Protein AF-A0A060ZAD2-F1 (afdb_monomer)

Radius of gyration: 18.77 Å; Cα contacts (8 Å, |Δi|>4): 56; chains: 1; bounding box: 44×23×62 Å

InterPro domains:
  IPR033118 EXPERA domain [PF05241] (1-82)
  IPR033118 EXPERA domain [PS51751] (1-79)

Secondary structure (DSSP, 8-state):
-GGGHHHHHHHHHHHHSTT-THHHHHHHHHHHHHHHHHHHHHHHHH-TTS-GGGSPPGGGHHHHHHHHHHHHHHHHHHHHHHHH-GGGTS--HHHHTT--

Sequence (100 aa):
MLYSGPYYIIALYGLLVPGCEWMPDLTLVHSGAIAQAQFSHIGASLHTRTPFSYRVPADSQIVFLLVNAVYAIVPQALCYRCVTSPAFFLRDQQNDKRTD

Organism: Oncorhynchus mykiss (NCBI:txid8022)

pLDDT: mean 89.1, std 12.43, range [44.81, 97.06]

Foldseek 3Di:
DVVCVVVVVVQVVLVVAFQQLCNLVSLVVVLVVLLVVLVVVLCQQCDPPNDPVSHDDPVCNVVVCVVSVVVSVVSVVSSVCCVVPVNRRNDDPVVVVVPD

Solvent-accessible surface area (backbone atoms only — not comparable to full-atom values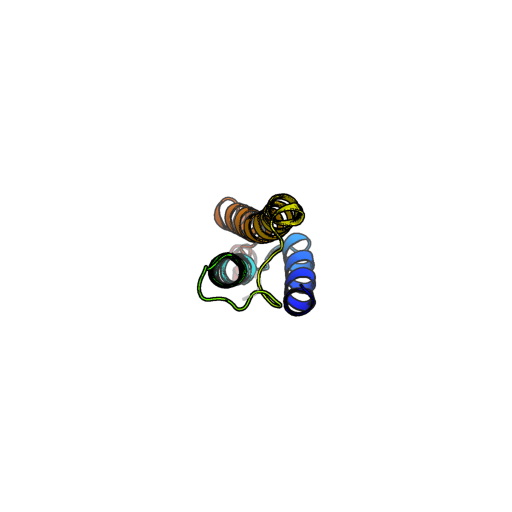): 5658 Å² total; per-residue (Å²): 114,80,86,49,48,68,56,53,53,54,50,51,48,46,74,74,42,73,45,33,62,64,44,45,60,51,32,47,55,50,25,51,53,42,46,53,52,43,51,52,47,56,50,52,33,67,35,89,85,40,56,74,95,70,30,64,54,78,94,47,41,64,61,54,50,51,55,50,48,54,64,40,46,54,42,44,55,50,24,51,50,36,65,76,52,44,74,59,24,48,64,69,72,76,62,63,71,73,77,113

Nearest PDB structures (foldseek):
  7m96-assembly2_C  TM=7.612E-01  e=2.215E-01  Bos taurus
  3ogi-assembly1_B  TM=6.274E-01  e=1.587E+00  Mycobacterium tuberculosis
  4lws-assembly3_A  TM=4.599E-01  e=8.962E+00  Thermomonospora curvata DSM 43183

Structure (mmCIF, N/CA/C/O backbone):
data_AF-A0A060ZAD2-F1
#
_entry.id   AF-A0A060ZAD2-F1
#
loop_
_atom_site.group_PDB
_atom_site.id
_atom_site.type_symbol
_atom_site.label_atom_id
_atom_site.label_alt_id
_atom_site.label_comp_id
_atom_site.label_asym_id
_atom_site.label_entity_id
_atom_site.label_seq_id
_atom_site.pdbx_PDB_ins_code
_atom_site.Cartn_x
_atom_site.Cartn_y
_atom_site.Cartn_z
_atom_site.occupancy
_atom_site.B_iso_or_equiv
_atom_site.auth_seq_id
_atom_site.auth_comp_id
_atom_site.auth_asym_id
_atom_site.auth_atom_id
_atom_site.pdbx_PDB_model_num
ATOM 1 N N . MET A 1 1 ? 3.224 -9.380 -3.564 1.00 57.72 1 MET A N 1
ATOM 2 C CA . MET A 1 1 ? 1.792 -9.662 -3.320 1.00 57.72 1 MET A CA 1
ATOM 3 C C . MET A 1 1 ? 1.570 -10.767 -2.285 1.00 57.72 1 MET A C 1
ATOM 5 O O . MET A 1 1 ? 0.836 -10.503 -1.346 1.00 57.72 1 MET A O 1
ATOM 9 N N . LEU A 1 2 ? 2.214 -11.946 -2.370 1.00 61.91 2 LEU A N 1
ATOM 10 C CA . LEU A 1 2 ? 1.994 -13.050 -1.404 1.00 61.91 2 LEU A CA 1
ATOM 11 C C . LEU A 1 2 ? 2.245 -12.667 0.071 1.00 61.91 2 LEU A C 1
ATOM 13 O O . LEU A 1 2 ? 1.493 -13.084 0.945 1.00 61.91 2 LEU A O 1
ATOM 17 N N . TYR A 1 3 ? 3.229 -11.805 0.344 1.00 74.56 3 TYR A N 1
ATOM 18 C CA . TYR A 1 3 ? 3.555 -11.366 1.709 1.00 74.56 3 TYR A CA 1
ATOM 19 C C . TYR A 1 3 ? 2.501 -10.456 2.365 1.00 74.56 3 TYR A C 1
ATOM 21 O O . TYR A 1 3 ? 2.483 -10.342 3.585 1.00 74.56 3 TYR A O 1
ATOM 29 N N . SER A 1 4 ? 1.601 -9.840 1.589 1.00 82.75 4 SER A N 1
ATOM 30 C CA . SER A 1 4 ? 0.525 -8.996 2.134 1.00 82.75 4 SER A CA 1
ATOM 31 C C . SER A 1 4 ? -0.771 -9.771 2.395 1.00 82.75 4 SER A C 1
ATOM 33 O O . SER A 1 4 ? -1.717 -9.206 2.934 1.00 82.75 4 SER A O 1
ATOM 35 N N . GLY A 1 5 ? -0.838 -11.058 2.034 1.00 88.75 5 GLY A N 1
ATOM 36 C CA . GLY A 1 5 ? -2.041 -11.885 2.189 1.00 88.75 5 GLY A CA 1
ATOM 37 C C . GLY A 1 5 ? -2.592 -11.910 3.622 1.00 88.75 5 GLY A C 1
ATOM 38 O O . GLY A 1 5 ? -3.748 -11.532 3.813 1.00 88.75 5 GLY A O 1
ATOM 39 N N . PRO A 1 6 ? -1.781 -12.270 4.639 1.00 90.94 6 PRO A N 1
ATOM 40 C CA . PRO A 1 6 ? -2.227 -12.271 6.033 1.00 90.94 6 PRO A CA 1
ATOM 41 C C . PRO A 1 6 ? -2.725 -10.899 6.496 1.00 90.94 6 PRO A C 1
ATOM 43 O O . PRO A 1 6 ? -3.750 -10.806 7.169 1.00 90.94 6 PRO A O 1
ATOM 46 N N . TYR A 1 7 ? -2.046 -9.828 6.074 1.00 92.69 7 TYR A N 1
ATOM 47 C CA . TYR A 1 7 ? -2.467 -8.463 6.372 1.00 92.69 7 TYR A CA 1
ATOM 48 C C . TYR A 1 7 ? -3.855 -8.163 5.796 1.00 92.69 7 TYR A C 1
ATOM 50 O O . TYR A 1 7 ? -4.702 -7.652 6.518 1.00 92.69 7 TYR A O 1
ATOM 58 N N . TYR A 1 8 ? -4.129 -8.512 4.534 1.00 92.06 8 TYR A N 1
ATOM 59 C CA . TYR A 1 8 ? -5.436 -8.239 3.931 1.00 92.06 8 TYR A CA 1
ATOM 60 C C . TYR A 1 8 ? -6.572 -9.045 4.570 1.00 92.06 8 TYR A C 1
ATOM 62 O O . TYR A 1 8 ? -7.690 -8.544 4.642 1.00 92.06 8 TYR A O 1
ATOM 70 N N . ILE A 1 9 ? -6.298 -10.250 5.079 1.00 93.50 9 ILE A N 1
ATOM 71 C CA . ILE A 1 9 ? -7.282 -11.045 5.831 1.00 93.50 9 ILE A CA 1
ATOM 72 C C . ILE A 1 9 ? -7.637 -10.343 7.148 1.00 93.50 9 ILE A C 1
ATOM 74 O O . ILE A 1 9 ? -8.814 -10.152 7.454 1.00 93.50 9 ILE A O 1
ATOM 78 N N . ILE A 1 10 ? -6.624 -9.910 7.902 1.00 93.81 10 ILE A N 1
ATOM 79 C CA . ILE A 1 10 ? -6.808 -9.181 9.164 1.00 93.81 10 ILE A CA 1
ATOM 80 C C . ILE A 1 10 ? -7.492 -7.830 8.908 1.00 93.81 10 ILE A C 1
ATOM 82 O O . ILE A 1 10 ? -8.414 -7.450 9.629 1.00 93.81 10 ILE A O 1
ATOM 86 N N . ALA A 1 11 ? -7.105 -7.130 7.840 1.00 93.19 11 ALA A N 1
ATOM 87 C CA . ALA A 1 11 ? -7.735 -5.883 7.434 1.00 93.19 11 ALA A CA 1
ATOM 88 C C . ALA A 1 11 ? -9.209 -6.094 7.047 1.00 93.19 11 ALA A C 1
ATOM 90 O O . ALA A 1 11 ? -10.074 -5.317 7.433 1.00 93.19 11 ALA A O 1
ATOM 91 N N . LEU A 1 12 ? -9.550 -7.168 6.336 1.00 94.44 12 LEU A N 1
ATOM 92 C CA . LEU A 1 12 ? -10.950 -7.464 6.037 1.00 94.44 12 LEU A CA 1
ATOM 93 C C . LEU A 1 12 ? -11.755 -7.692 7.323 1.00 94.44 12 LEU A C 1
ATOM 95 O O . LEU A 1 12 ? -12.839 -7.136 7.469 1.00 94.44 12 LEU A O 1
ATOM 99 N N . TYR A 1 13 ? -11.202 -8.439 8.280 1.00 94.12 13 TYR A N 1
ATOM 100 C CA . TYR A 1 13 ? -11.837 -8.645 9.580 1.00 94.12 13 TYR A CA 1
ATOM 101 C C . TYR A 1 13 ? -12.093 -7.322 10.315 1.00 94.12 13 TYR A C 1
ATOM 103 O O . TYR A 1 13 ? -13.231 -7.044 10.690 1.00 94.12 13 TYR A O 1
ATOM 111 N N . GLY A 1 14 ? -11.076 -6.467 10.464 1.00 91.88 14 GLY A N 1
ATOM 112 C CA . GLY A 1 14 ? -11.242 -5.199 11.178 1.00 91.88 14 GLY A CA 1
ATOM 113 C C . GLY A 1 14 ? -12.160 -4.203 10.459 1.00 91.88 14 GLY A C 1
ATOM 114 O O . GLY A 1 14 ? -12.710 -3.316 11.098 1.00 91.88 14 GLY A O 1
ATOM 115 N N . LEU A 1 15 ? -12.362 -4.341 9.141 1.00 92.69 15 LEU A N 1
ATOM 116 C CA . LEU A 1 15 ? -13.342 -3.555 8.381 1.00 92.69 15 LEU A CA 1
ATOM 117 C C . LEU A 1 15 ? -14.787 -4.021 8.609 1.00 92.69 15 LEU A C 1
ATOM 119 O O . LEU A 1 15 ? -15.704 -3.226 8.412 1.00 92.69 15 LEU A O 1
ATOM 123 N N . LEU A 1 16 ? -14.984 -5.289 8.979 1.00 93.25 16 LEU A N 1
ATOM 124 C CA . LEU A 1 16 ? -16.296 -5.908 9.176 1.00 93.25 16 LEU A CA 1
ATOM 125 C C . LEU A 1 16 ? -16.748 -5.878 10.641 1.00 93.25 16 LEU A C 1
ATOM 127 O O . LEU A 1 16 ? -17.947 -5.808 10.901 1.00 93.25 16 LEU A O 1
ATOM 131 N N . VAL A 1 17 ? -15.807 -5.926 11.587 1.00 91.06 17 VAL A N 1
ATOM 132 C CA . VAL A 1 17 ? -16.092 -5.982 13.027 1.00 91.06 17 VAL A CA 1
ATOM 133 C C . VAL A 1 17 ? -15.762 -4.637 13.688 1.00 91.06 17 VAL A C 1
ATOM 135 O O . VAL A 1 17 ? -14.601 -4.220 13.653 1.00 91.06 17 VAL A O 1
ATOM 138 N N . PRO A 1 18 ? -16.745 -3.949 14.302 1.00 89.69 18 PRO A N 1
ATOM 139 C CA . PRO A 1 18 ? -16.503 -2.679 14.984 1.00 89.69 18 PRO A CA 1
ATOM 140 C C . PRO A 1 18 ? -15.656 -2.865 16.252 1.00 89.69 18 PRO A C 1
ATOM 142 O O . PRO A 1 18 ? -15.594 -3.956 16.820 1.00 89.69 18 PRO A O 1
ATOM 145 N N . GLY A 1 19 ? -15.014 -1.789 16.715 1.00 88.88 19 GLY A N 1
ATOM 146 C CA . GLY A 1 19 ? -14.178 -1.809 17.927 1.00 88.88 19 GLY A CA 1
ATOM 147 C C . GLY A 1 19 ? -12.751 -2.345 17.726 1.00 88.88 19 GLY A C 1
ATOM 148 O O . GLY A 1 19 ? -12.048 -2.615 18.699 1.00 88.88 19 GLY A O 1
ATOM 149 N N . CYS A 1 20 ? -12.309 -2.520 16.476 1.00 91.69 20 CYS A N 1
ATOM 150 C CA . CYS A 1 20 ? -10.932 -2.898 16.151 1.00 91.69 20 CYS A CA 1
ATOM 151 C C . CYS A 1 20 ? -9.985 -1.685 16.208 1.00 91.69 20 CYS A C 1
ATOM 153 O O . CYS A 1 20 ? -9.549 -1.186 15.171 1.00 91.69 20 CYS A O 1
ATOM 155 N N . GLU A 1 21 ? -9.640 -1.229 17.414 1.00 92.62 21 GLU A N 1
ATOM 156 C CA . GLU A 1 21 ? -8.813 -0.026 17.638 1.00 92.62 21 GLU A CA 1
ATOM 157 C C . GLU A 1 21 ? -7.401 -0.116 17.044 1.00 92.62 21 GLU A C 1
ATOM 159 O O . GLU A 1 21 ? -6.812 0.899 16.694 1.00 92.62 21 GLU A O 1
ATOM 164 N N . TRP A 1 22 ? -6.873 -1.327 16.857 1.00 91.50 22 TRP A N 1
ATOM 165 C CA . TRP A 1 22 ? -5.576 -1.568 16.216 1.00 91.50 22 TRP A CA 1
ATOM 166 C C . TRP A 1 22 ? -5.591 -1.322 14.700 1.00 91.50 22 TRP A C 1
ATOM 168 O O . TRP A 1 22 ? -4.532 -1.264 14.073 1.00 91.50 22 TRP A O 1
ATOM 178 N N . MET A 1 23 ? -6.771 -1.219 14.080 1.00 94.06 23 MET A N 1
ATOM 179 C CA . MET A 1 23 ? -6.889 -1.140 12.627 1.00 94.06 23 MET A CA 1
ATOM 180 C C . MET A 1 23 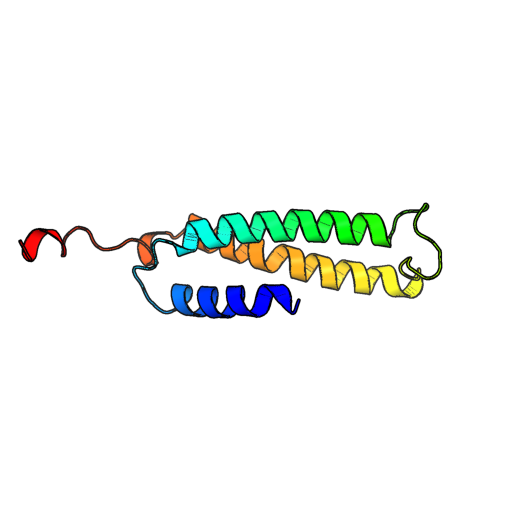? -6.255 0.129 12.036 1.00 94.06 23 MET A C 1
ATOM 182 O O . MET A 1 23 ? -5.463 -0.006 11.099 1.00 94.06 23 MET A O 1
ATOM 186 N N . PRO A 1 24 ? -6.559 1.351 12.520 1.00 93.25 24 PRO A N 1
ATOM 187 C CA . PRO A 1 24 ? -5.966 2.563 11.961 1.00 93.25 24 PRO A CA 1
ATOM 188 C C . PRO A 1 24 ? -4.434 2.530 12.013 1.00 93.25 24 PRO A C 1
ATOM 190 O O . PRO A 1 24 ? -3.794 2.752 10.986 1.00 93.25 24 PRO A O 1
ATOM 193 N N . ASP A 1 25 ? -3.855 2.126 13.145 1.00 94.81 25 ASP A N 1
ATOM 194 C CA . ASP A 1 25 ? -2.402 2.030 13.324 1.00 94.81 25 ASP A CA 1
ATOM 195 C C . ASP A 1 25 ? -1.773 0.997 12.384 1.00 94.81 25 ASP A C 1
ATOM 197 O O . ASP A 1 25 ? -0.785 1.276 11.698 1.00 94.81 25 ASP A O 1
ATOM 201 N N . LEU A 1 26 ? -2.374 -0.193 12.291 1.00 94.56 26 LEU A N 1
ATOM 202 C CA . LEU A 1 26 ? -1.875 -1.255 11.423 1.00 94.56 26 LEU A CA 1
ATOM 203 C C . LEU A 1 26 ? -1.928 -0.841 9.946 1.00 94.56 26 LEU A C 1
ATOM 205 O O . LEU A 1 26 ? -0.977 -1.090 9.199 1.00 94.56 26 LEU A O 1
ATOM 209 N N . THR A 1 27 ? -3.017 -0.192 9.519 1.00 95.19 27 THR A N 1
ATOM 210 C CA . THR A 1 27 ? -3.157 0.284 8.134 1.00 95.19 27 THR A CA 1
ATOM 211 C C . THR A 1 27 ? -2.174 1.398 7.794 1.00 95.19 27 THR A C 1
ATOM 213 O O . THR A 1 27 ? -1.661 1.415 6.675 1.00 95.19 27 THR A O 1
ATOM 216 N N . LEU A 1 28 ? -1.850 2.268 8.754 1.00 96.19 28 LEU A N 1
ATOM 217 C CA . LEU A 1 28 ? -0.856 3.329 8.601 1.00 96.19 28 LEU A CA 1
ATOM 218 C C . LEU A 1 28 ? 0.561 2.769 8.435 1.00 96.19 28 LEU A C 1
ATOM 220 O O . LEU A 1 28 ? 1.292 3.165 7.527 1.00 96.19 28 LEU A O 1
ATOM 224 N N . VAL A 1 29 ? 0.951 1.804 9.270 1.00 96.19 29 VAL A N 1
ATOM 225 C CA . VAL A 1 29 ? 2.266 1.154 9.156 1.00 96.19 29 VAL A CA 1
ATOM 226 C C . VAL A 1 29 ? 2.381 0.392 7.835 1.00 96.19 29 VAL A C 1
ATOM 228 O O . VAL A 1 2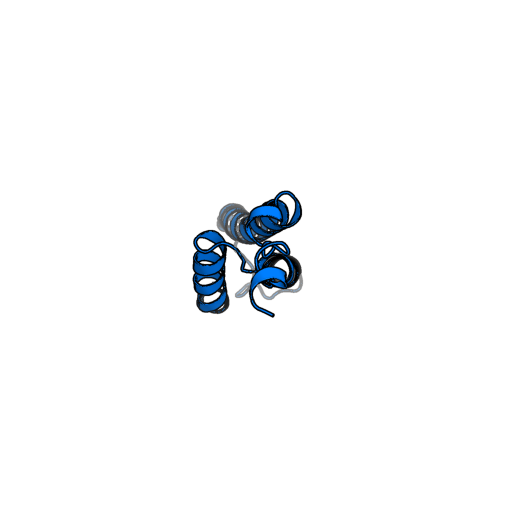9 ? 3.389 0.498 7.131 1.00 96.19 29 VAL A O 1
ATOM 231 N N . HIS A 1 30 ? 1.339 -0.353 7.459 1.00 95.31 30 HIS A N 1
ATOM 232 C CA . HIS A 1 30 ? 1.343 -1.115 6.214 1.00 95.31 30 HIS A CA 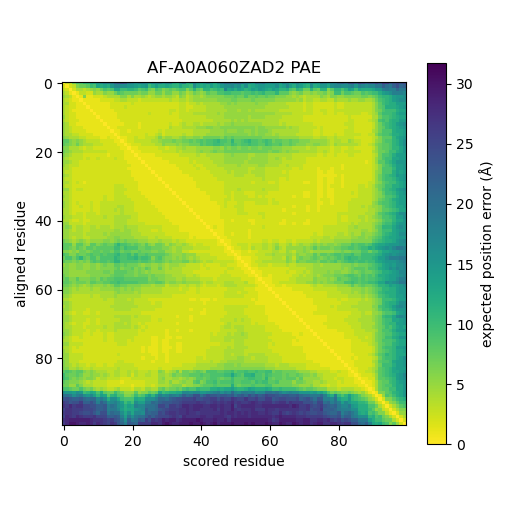1
ATOM 233 C C . HIS A 1 30 ? 1.385 -0.215 4.976 1.00 95.31 30 HIS A C 1
ATOM 235 O O . HIS A 1 30 ? 2.103 -0.518 4.022 1.00 95.31 30 HIS A O 1
ATOM 241 N N . SER A 1 31 ? 0.648 0.897 4.976 1.00 96.12 31 SER A N 1
ATOM 242 C CA . SER A 1 31 ? 0.640 1.833 3.854 1.00 96.12 31 SER A CA 1
ATOM 243 C C . SER A 1 31 ? 2.020 2.465 3.642 1.00 96.12 31 SER A C 1
ATOM 245 O O . SER A 1 31 ? 2.501 2.493 2.506 1.00 96.12 31 SER A O 1
ATOM 247 N N . GLY A 1 32 ? 2.718 2.849 4.716 1.00 96.38 32 GLY A N 1
ATOM 248 C CA . GLY A 1 32 ? 4.105 3.317 4.652 1.00 96.38 32 GLY A CA 1
ATOM 249 C C . GLY A 1 32 ? 5.066 2.254 4.110 1.00 96.38 32 GLY A C 1
ATOM 250 O O . GLY A 1 32 ? 5.844 2.525 3.191 1.00 96.38 32 GLY A O 1
ATOM 251 N N . ALA A 1 33 ? 4.961 1.017 4.606 1.00 95.38 33 ALA A N 1
ATOM 252 C CA . ALA A 1 33 ? 5.794 -0.094 4.146 1.00 95.38 33 ALA A CA 1
ATOM 253 C C . ALA A 1 33 ? 5.604 -0.382 2.645 1.00 95.38 33 ALA A C 1
ATOM 255 O O . ALA A 1 33 ? 6.584 -0.558 1.917 1.00 95.38 33 ALA A O 1
ATOM 256 N N . ILE A 1 34 ? 4.357 -0.387 2.156 1.00 95.69 34 ILE A N 1
ATOM 257 C CA . ILE A 1 34 ? 4.072 -0.585 0.730 1.00 95.69 34 ILE A CA 1
ATOM 258 C C . ILE A 1 34 ? 4.572 0.595 -0.104 1.00 95.69 34 ILE A C 1
ATOM 260 O O . ILE A 1 34 ? 5.157 0.358 -1.160 1.00 95.69 34 ILE A O 1
ATOM 264 N N . ALA A 1 35 ? 4.397 1.839 0.352 1.00 95.50 35 ALA A N 1
ATOM 265 C CA . ALA A 1 35 ? 4.889 3.012 -0.368 1.00 95.50 35 ALA A CA 1
ATOM 266 C C . ALA A 1 35 ? 6.407 2.930 -0.592 1.00 95.50 35 ALA A C 1
ATOM 268 O O . ALA A 1 35 ? 6.873 3.055 -1.726 1.00 95.50 35 ALA A O 1
ATOM 269 N N . GLN A 1 36 ? 7.169 2.627 0.464 1.00 96.69 36 GLN A N 1
ATOM 270 C CA . GLN A 1 36 ? 8.618 2.458 0.376 1.00 96.69 36 GLN A CA 1
ATOM 271 C C . GLN A 1 36 ? 8.998 1.284 -0.537 1.00 96.69 36 GLN A C 1
ATOM 273 O O . GLN A 1 36 ? 9.828 1.442 -1.433 1.00 96.69 36 GLN A O 1
ATOM 278 N N . ALA A 1 37 ? 8.369 0.118 -0.355 1.00 94.75 37 ALA A N 1
ATOM 279 C CA . ALA A 1 37 ? 8.665 -1.069 -1.152 1.00 94.75 37 ALA A CA 1
ATOM 280 C C . ALA A 1 37 ? 8.392 -0.846 -2.647 1.00 94.75 37 ALA A C 1
ATOM 282 O O . ALA A 1 37 ? 9.216 -1.217 -3.482 1.00 94.75 37 ALA A O 1
ATOM 283 N N . GLN A 1 38 ? 7.263 -0.222 -2.996 1.00 95.38 38 GLN A N 1
ATOM 284 C CA . GLN A 1 38 ? 6.900 0.050 -4.387 1.00 95.38 38 GLN A CA 1
ATOM 285 C C . GLN A 1 38 ? 7.784 1.119 -5.015 1.00 95.38 38 GLN A C 1
ATOM 287 O O . GLN A 1 38 ? 8.214 0.946 -6.153 1.00 95.38 38 GLN A O 1
ATOM 292 N N . PHE A 1 39 ? 8.122 2.174 -4.273 1.00 95.62 39 PHE A N 1
ATOM 293 C CA . PHE A 1 39 ? 9.047 3.195 -4.753 1.00 95.62 39 PHE A CA 1
ATOM 294 C C . PHE A 1 39 ? 10.417 2.593 -5.090 1.00 95.62 39 PHE A C 1
ATOM 296 O O . PHE A 1 39 ? 10.919 2.772 -6.202 1.00 95.62 39 PHE A O 1
ATOM 303 N N . SER A 1 40 ? 10.998 1.816 -4.168 1.00 96.12 40 SER A N 1
ATOM 304 C CA . SER A 1 40 ? 12.280 1.145 -4.397 1.00 96.12 40 SER A CA 1
ATOM 305 C C . SER A 1 40 ? 12.206 0.116 -5.526 1.00 96.12 40 SER A C 1
ATOM 307 O O . SER A 1 40 ? 13.119 0.063 -6.346 1.00 96.12 40 SER A O 1
ATOM 309 N N . HIS A 1 41 ? 11.126 -0.670 -5.601 1.00 95.00 41 HIS A N 1
ATOM 310 C CA . HIS A 1 41 ? 10.928 -1.671 -6.649 1.00 95.00 41 HIS A CA 1
ATOM 311 C C . HIS A 1 41 ? 10.851 -1.023 -8.033 1.00 95.00 41 HIS A C 1
ATOM 313 O O . HIS A 1 41 ? 11.666 -1.335 -8.894 1.00 95.00 41 HIS A O 1
ATOM 319 N N . ILE A 1 42 ? 9.945 -0.061 -8.232 1.00 95.81 42 ILE A N 1
ATOM 320 C CA . ILE A 1 42 ? 9.796 0.652 -9.508 1.00 95.81 42 ILE A CA 1
ATOM 321 C C . ILE A 1 42 ? 11.107 1.343 -9.894 1.00 95.81 42 ILE A C 1
ATOM 323 O O . ILE A 1 42 ? 11.568 1.205 -11.029 1.00 95.81 42 ILE A O 1
ATOM 327 N N . GLY A 1 43 ? 11.724 2.054 -8.944 1.00 94.94 43 GLY A N 1
ATOM 328 C CA . GLY A 1 43 ? 12.981 2.759 -9.162 1.00 94.94 43 GLY A CA 1
ATOM 329 C C . GLY A 1 43 ? 14.085 1.819 -9.634 1.00 94.94 43 GLY A C 1
ATOM 330 O O . GLY A 1 43 ? 14.680 2.060 -10.681 1.00 94.94 43 GLY A O 1
ATOM 331 N N . ALA A 1 44 ? 14.319 0.718 -8.915 1.00 95.19 44 ALA A N 1
ATOM 332 C CA . ALA A 1 44 ? 15.326 -0.273 -9.281 1.00 95.19 44 ALA A CA 1
ATOM 333 C C . ALA A 1 44 ? 15.014 -0.942 -10.628 1.00 95.19 44 ALA A C 1
ATOM 335 O O . ALA A 1 44 ? 15.901 -1.071 -11.468 1.00 95.19 44 ALA A O 1
ATOM 336 N N . SER A 1 45 ? 13.763 -1.315 -10.887 1.00 95.31 45 SER A N 1
ATOM 337 C CA . SER A 1 45 ? 13.369 -2.015 -12.114 1.00 95.31 45 SER A CA 1
ATOM 338 C C . SER A 1 45 ? 13.509 -1.168 -13.388 1.00 95.31 45 SER A C 1
ATOM 340 O O . SER A 1 45 ? 13.662 -1.728 -14.475 1.00 95.31 45 SER A O 1
ATOM 342 N N . LEU A 1 46 ? 13.494 0.164 -13.272 1.00 94.44 46 LEU A N 1
ATOM 343 C CA . LEU A 1 46 ? 13.666 1.098 -14.394 1.00 94.44 46 LEU A CA 1
ATOM 344 C C . LEU A 1 46 ? 15.065 1.727 -14.462 1.00 94.44 46 LEU A C 1
ATOM 346 O O . LEU A 1 46 ? 15.405 2.378 -15.451 1.00 94.44 46 LEU A O 1
ATOM 350 N N . HIS A 1 47 ? 15.892 1.544 -13.432 1.00 95.06 47 HIS A N 1
ATOM 351 C CA . HIS A 1 47 ? 17.172 2.229 -13.335 1.00 95.06 47 HIS A CA 1
ATOM 352 C C . HIS A 1 47 ? 18.174 1.775 -14.409 1.00 95.06 47 HIS A C 1
ATOM 354 O O . HIS A 1 47 ? 18.327 0.589 -14.710 1.00 95.06 47 HIS A O 1
ATOM 360 N N . THR A 1 48 ? 18.947 2.721 -14.947 1.00 91.94 48 THR A N 1
ATOM 361 C CA . THR A 1 48 ? 19.921 2.463 -16.023 1.00 91.94 48 THR A CA 1
ATOM 362 C C . THR A 1 48 ? 21.126 1.630 -15.585 1.00 91.94 48 THR A C 1
ATOM 364 O O . THR A 1 48 ? 21.803 1.062 -16.442 1.00 91.94 48 THR A O 1
ATOM 367 N N . ARG A 1 49 ? 21.385 1.510 -14.276 1.00 93.94 49 ARG A N 1
ATOM 368 C CA . ARG A 1 49 ? 22.410 0.600 -13.729 1.00 93.94 49 ARG A CA 1
ATOM 369 C C . ARG A 1 49 ? 21.890 -0.817 -13.456 1.00 93.94 49 ARG A C 1
ATOM 371 O O . ARG A 1 49 ? 22.691 -1.696 -13.161 1.00 93.94 49 ARG A O 1
ATOM 378 N N . THR A 1 50 ? 20.586 -1.064 -13.580 1.00 93.25 50 THR A N 1
ATOM 379 C CA . THR A 1 50 ? 20.011 -2.410 -13.434 1.00 93.25 50 THR A CA 1
ATOM 380 C C . THR A 1 50 ? 20.321 -3.232 -14.685 1.00 93.25 50 THR A C 1
ATOM 382 O O . THR A 1 50 ? 20.050 -2.737 -15.787 1.00 93.25 50 THR A O 1
ATOM 385 N N . PRO A 1 51 ? 20.892 -4.449 -14.569 1.00 91.44 51 PRO A N 1
ATOM 386 C CA . P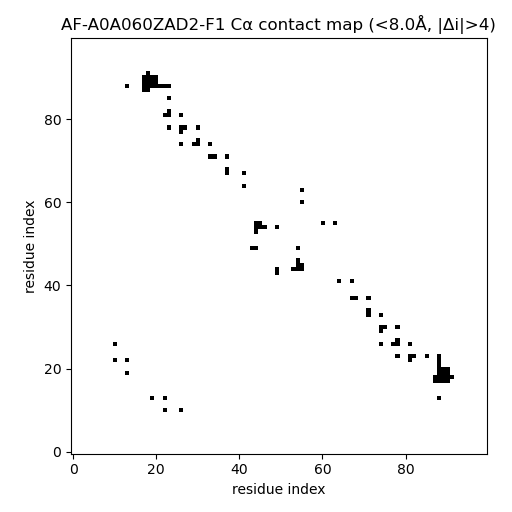RO A 1 51 ? 21.251 -5.266 -15.727 1.00 91.44 51 PRO A CA 1
ATOM 387 C C . PRO A 1 51 ? 20.056 -5.514 -16.647 1.00 91.44 51 PRO A C 1
ATOM 389 O O . PRO A 1 51 ? 18.933 -5.672 -16.173 1.00 91.44 51 PRO A O 1
ATOM 392 N N . PHE A 1 52 ? 20.298 -5.587 -17.959 1.00 88.44 52 PHE A N 1
ATOM 393 C CA . PHE A 1 52 ? 19.233 -5.668 -18.966 1.00 88.44 52 PHE A CA 1
ATOM 394 C C . PHE A 1 52 ? 18.261 -6.832 -18.725 1.00 88.44 52 PHE A C 1
ATOM 396 O O . PHE A 1 52 ? 17.056 -6.643 -18.824 1.00 88.44 52 PHE A O 1
ATOM 403 N N . SER A 1 53 ? 18.767 -7.997 -18.305 1.00 91.62 53 SER A N 1
ATOM 404 C CA . SER A 1 53 ? 17.936 -9.173 -18.007 1.00 91.62 53 SER A CA 1
ATOM 405 C C . SER A 1 53 ? 16.985 -8.999 -16.811 1.00 91.62 53 SER A C 1
ATOM 407 O O . SER A 1 53 ? 16.064 -9.797 -16.667 1.00 91.62 53 SER A O 1
ATOM 409 N N . TYR A 1 54 ? 17.210 -8.000 -15.950 1.00 90.69 54 TYR A N 1
ATOM 410 C CA . TYR A 1 54 ? 16.380 -7.698 -14.773 1.00 90.69 54 TYR A CA 1
ATOM 411 C C . TYR A 1 54 ? 15.643 -6.357 -14.886 1.00 90.69 54 TYR A C 1
ATOM 413 O O . TYR A 1 54 ? 14.866 -5.998 -14.001 1.00 90.69 54 TYR A O 1
ATOM 421 N N . ARG A 1 55 ? 15.901 -5.591 -15.950 1.00 94.25 55 ARG A N 1
ATOM 422 C CA . ARG A 1 55 ? 15.223 -4.325 -16.221 1.00 94.25 55 ARG A CA 1
ATOM 423 C C . ARG A 1 55 ? 13.911 -4.601 -16.939 1.00 94.25 55 ARG A C 1
ATOM 425 O O . ARG A 1 55 ? 13.827 -5.509 -17.760 1.00 94.25 55 ARG A O 1
ATOM 432 N N . VAL A 1 56 ? 12.900 -3.780 -16.679 1.00 94.19 56 VAL A N 1
ATOM 433 C CA . VAL A 1 56 ? 11.621 -3.875 -17.393 1.00 94.19 56 VAL A CA 1
ATOM 434 C C . VAL A 1 56 ? 11.823 -3.527 -18.876 1.00 94.19 56 VAL A C 1
ATOM 436 O O . VAL A 1 56 ? 12.293 -2.419 -19.169 1.00 94.19 56 VAL A O 1
ATOM 439 N N . PRO A 1 57 ? 11.456 -4.425 -19.813 1.00 94.25 57 PRO A N 1
ATOM 440 C CA . PRO A 1 57 ? 11.489 -4.144 -21.248 1.00 94.25 57 PRO A CA 1
ATOM 441 C C . PRO A 1 57 ? 10.615 -2.942 -21.606 1.00 94.25 57 PRO A C 1
ATOM 443 O O . PRO A 1 57 ? 9.507 -2.823 -21.078 1.00 94.25 57 PRO A O 1
ATOM 446 N N . ALA A 1 58 ? 11.082 -2.092 -22.527 1.00 92.81 58 ALA A N 1
ATOM 447 C CA . ALA A 1 58 ? 10.423 -0.835 -22.906 1.00 92.81 58 ALA A CA 1
ATOM 448 C C . ALA A 1 58 ? 8.935 -1.018 -23.254 1.00 92.81 58 ALA A C 1
ATOM 450 O O . ALA A 1 58 ? 8.088 -0.315 -22.706 1.00 92.81 58 ALA A O 1
ATOM 451 N N . ASP A 1 59 ? 8.613 -2.040 -24.050 1.00 94.94 59 ASP A N 1
ATOM 452 C CA . ASP A 1 59 ? 7.247 -2.333 -24.50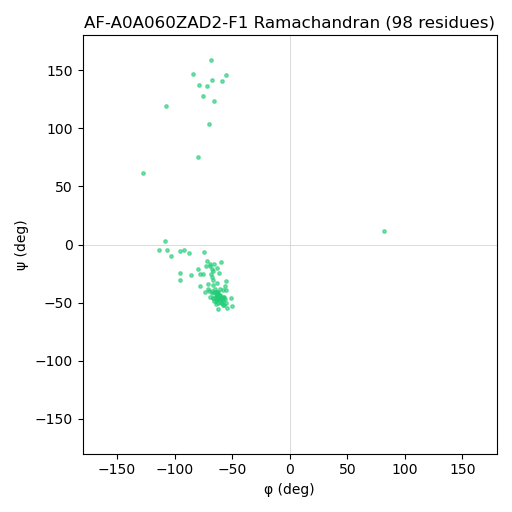9 1.00 94.94 59 ASP A CA 1
ATOM 453 C C . ASP A 1 59 ? 6.277 -2.682 -23.364 1.00 94.94 59 ASP A C 1
ATOM 455 O O . ASP A 1 59 ? 5.063 -2.562 -23.500 1.00 94.94 59 ASP A O 1
ATOM 459 N N . SER A 1 60 ? 6.807 -3.089 -22.205 1.00 95.00 60 SER A N 1
ATOM 460 C CA . SER A 1 60 ? 6.029 -3.508 -21.032 1.00 95.00 60 SER A CA 1
ATOM 461 C C . SER A 1 60 ? 6.020 -2.489 -19.886 1.00 95.00 60 SER A C 1
ATOM 463 O O . SER A 1 60 ? 5.308 -2.684 -18.898 1.00 95.00 60 SER A O 1
ATOM 465 N N . GLN A 1 61 ? 6.773 -1.386 -19.998 1.00 95.25 61 GLN A N 1
ATOM 466 C CA . GLN A 1 61 ? 6.958 -0.425 -18.902 1.00 95.25 61 GLN A CA 1
ATOM 467 C C . GLN A 1 61 ? 5.653 0.213 -18.436 1.00 95.25 61 GLN A C 1
ATOM 469 O O . GLN A 1 61 ? 5.458 0.382 -17.235 1.00 95.25 61 GLN A O 1
ATOM 474 N N . ILE A 1 62 ? 4.741 0.525 -19.359 1.00 96.00 62 ILE A N 1
ATOM 475 C CA . ILE A 1 62 ? 3.445 1.124 -19.017 1.00 96.00 62 ILE A CA 1
ATOM 476 C C . ILE A 1 62 ? 2.620 0.155 -18.166 1.00 96.00 62 ILE A C 1
ATOM 478 O O . ILE A 1 62 ? 2.123 0.537 -17.110 1.00 96.00 62 ILE A O 1
ATOM 482 N N . VAL A 1 63 ? 2.513 -1.109 -18.586 1.00 97.06 63 VAL A N 1
ATOM 483 C CA . VAL A 1 63 ? 1.763 -2.135 -17.842 1.00 97.06 63 VAL A CA 1
ATOM 484 C C . VAL A 1 63 ? 2.396 -2.368 -16.471 1.00 97.06 63 VAL A C 1
ATOM 486 O O . VAL A 1 63 ? 1.690 -2.385 -15.464 1.00 97.06 63 VAL A O 1
ATOM 489 N N . PHE A 1 64 ? 3.726 -2.475 -16.414 1.00 96.25 64 PHE A N 1
ATOM 490 C CA . PHE A 1 64 ? 4.469 -2.583 -15.160 1.00 96.25 64 PHE A CA 1
ATOM 491 C C . PHE A 1 64 ? 4.159 -1.414 -14.216 1.00 96.25 64 PHE A C 1
ATOM 493 O O . PHE A 1 64 ? 3.806 -1.636 -13.057 1.00 96.25 64 PHE A O 1
ATOM 500 N N . LEU A 1 65 ? 4.251 -0.176 -14.703 1.00 96.56 65 LEU A N 1
ATOM 501 C CA . LEU A 1 65 ? 3.990 1.018 -13.905 1.00 96.56 65 LEU A CA 1
ATOM 502 C C . LEU A 1 65 ? 2.547 1.061 -13.409 1.00 96.56 65 LEU A C 1
ATOM 504 O O . LEU A 1 65 ? 2.333 1.298 -12.225 1.00 96.56 65 LEU A O 1
ATOM 508 N N . LEU A 1 66 ? 1.570 0.782 -14.275 1.00 96.50 66 LEU A N 1
ATOM 509 C CA . LEU A 1 66 ? 0.155 0.780 -13.902 1.00 96.50 66 LEU A CA 1
ATOM 510 C C . LEU A 1 66 ? -0.138 -0.235 -12.796 1.00 96.50 66 LEU A C 1
ATOM 512 O O . LEU A 1 66 ? -0.743 0.122 -11.788 1.00 96.50 66 LEU A O 1
ATOM 516 N N . VAL A 1 67 ? 0.323 -1.480 -12.940 1.00 95.69 67 VAL A N 1
ATOM 517 C CA . VAL A 1 67 ? 0.068 -2.532 -11.944 1.00 95.69 67 VAL A CA 1
ATOM 518 C C . VAL A 1 67 ? 0.702 -2.183 -10.595 1.00 95.69 67 VAL A C 1
ATOM 520 O O . VAL A 1 67 ? 0.040 -2.289 -9.561 1.00 95.69 67 VAL A O 1
ATOM 523 N N . ASN A 1 68 ? 1.959 -1.728 -10.584 1.00 94.88 68 ASN A N 1
ATOM 524 C CA . ASN A 1 68 ? 2.644 -1.371 -9.338 1.00 94.88 68 ASN A CA 1
ATOM 525 C C . ASN A 1 68 ? 2.072 -0.084 -8.713 1.00 94.88 68 ASN A C 1
ATOM 527 O O . ASN A 1 68 ? 1.970 0.002 -7.491 1.00 94.88 68 ASN A O 1
ATOM 531 N N . ALA A 1 69 ? 1.626 0.885 -9.520 1.00 95.12 69 ALA A N 1
ATOM 532 C CA . ALA A 1 69 ? 0.963 2.093 -9.032 1.00 95.12 69 ALA A CA 1
ATOM 533 C C . ALA A 1 69 ? -0.393 1.776 -8.391 1.00 95.12 69 ALA A C 1
ATOM 535 O O . ALA A 1 69 ? -0.660 2.221 -7.277 1.00 95.12 69 ALA A O 1
ATOM 536 N N . VAL A 1 70 ? -1.227 0.953 -9.038 1.00 94.56 70 VAL A N 1
ATOM 537 C CA . VAL A 1 70 ? -2.495 0.487 -8.453 1.00 94.56 70 VAL A CA 1
ATOM 538 C C . VAL A 1 70 ? -2.234 -0.237 -7.133 1.00 94.56 70 VAL A C 1
ATOM 540 O O . VAL A 1 70 ? -2.882 0.057 -6.128 1.00 94.56 70 VAL A O 1
ATOM 543 N N . TYR A 1 71 ? -1.238 -1.125 -7.101 1.00 92.50 71 TYR A N 1
ATOM 544 C CA . TYR A 1 71 ? -0.862 -1.838 -5.882 1.00 92.50 71 TYR A CA 1
ATOM 545 C C . TYR A 1 71 ? -0.352 -0.904 -4.771 1.00 92.50 71 TYR A C 1
ATOM 547 O O . TYR A 1 71 ? -0.625 -1.151 -3.597 1.00 92.50 71 TYR A O 1
ATOM 555 N N . ALA A 1 72 ? 0.329 0.192 -5.119 1.00 93.94 72 ALA A N 1
ATOM 556 C CA . ALA A 1 72 ? 0.757 1.207 -4.163 1.00 93.94 72 ALA A CA 1
ATOM 557 C C . ALA A 1 72 ? -0.413 2.036 -3.609 1.00 93.94 72 ALA A C 1
ATOM 559 O O . ALA A 1 72 ? -0.408 2.351 -2.422 1.00 93.94 72 ALA A O 1
ATOM 560 N N . ILE A 1 73 ? -1.409 2.372 -4.439 1.00 96.12 73 ILE A N 1
ATOM 561 C CA . ILE A 1 73 ? -2.524 3.274 -4.094 1.00 96.12 73 ILE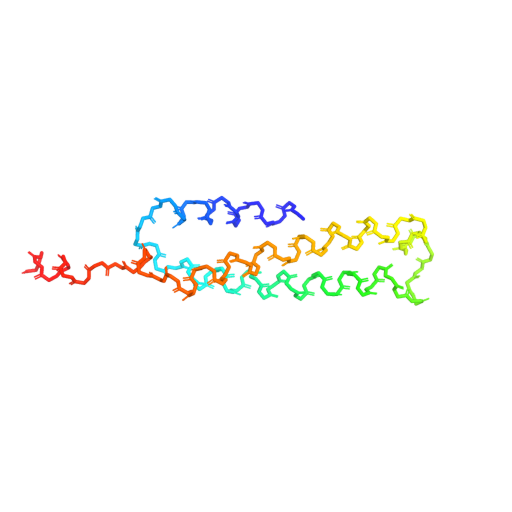 A CA 1
ATOM 562 C C . ILE A 1 73 ? -3.537 2.618 -3.151 1.00 96.12 73 ILE A C 1
ATOM 564 O O . ILE A 1 73 ? -4.000 3.264 -2.211 1.00 96.12 73 ILE A O 1
ATOM 568 N N . VAL A 1 74 ? -3.877 1.343 -3.365 1.00 93.94 74 VAL A N 1
ATOM 569 C CA . VAL A 1 74 ? -4.889 0.622 -2.566 1.00 93.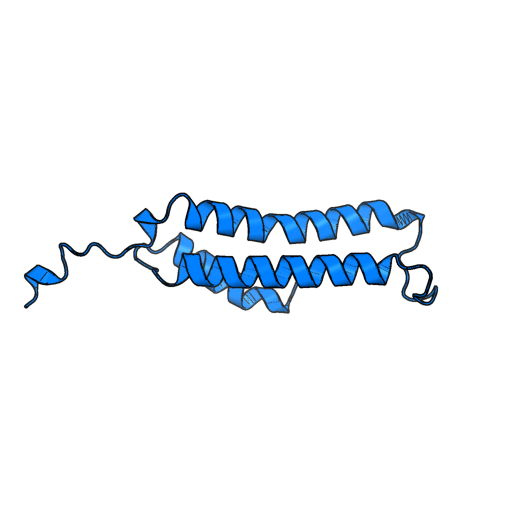94 74 VAL A CA 1
ATOM 570 C C . VAL A 1 74 ? -4.668 0.737 -1.045 1.00 93.94 74 VAL A C 1
ATOM 572 O O . VAL A 1 74 ? -5.597 1.151 -0.347 1.00 93.94 74 VAL A O 1
ATOM 575 N N . PRO A 1 75 ? -3.479 0.427 -0.488 1.00 94.38 75 PRO A N 1
ATOM 576 C CA . PRO A 1 75 ? -3.254 0.556 0.950 1.00 94.38 75 PRO A CA 1
ATOM 577 C C . PRO A 1 75 ? -3.245 2.012 1.438 1.00 94.38 75 PRO A C 1
ATOM 579 O O . PRO A 1 75 ? -3.598 2.243 2.593 1.00 94.38 75 PRO A O 1
ATOM 582 N N . GLN A 1 76 ? -2.925 2.996 0.585 1.00 97.00 76 GLN A N 1
ATOM 583 C CA . GLN A 1 76 ? -3.051 4.415 0.956 1.00 97.00 76 GLN A CA 1
ATOM 584 C C . GLN A 1 76 ? -4.514 4.823 1.097 1.00 97.00 76 GLN A C 1
ATOM 586 O O . GLN A 1 76 ? -4.881 5.468 2.074 1.00 97.00 76 GLN A O 1
ATOM 591 N N . ALA A 1 77 ? -5.362 4.414 0.150 1.00 96.50 77 ALA A N 1
ATOM 592 C CA . ALA A 1 77 ? -6.793 4.696 0.201 1.00 96.50 77 ALA A CA 1
ATOM 593 C C . ALA A 1 77 ? -7.452 4.057 1.435 1.00 96.50 77 ALA A C 1
ATOM 595 O O . ALA A 1 77 ? -8.267 4.692 2.105 1.00 96.50 77 ALA A O 1
ATOM 596 N N . LEU A 1 78 ? -7.056 2.825 1.774 1.00 94.88 78 LEU A N 1
ATOM 597 C CA . LEU A 1 78 ? -7.518 2.142 2.982 1.00 94.88 78 LEU A CA 1
ATOM 598 C C . LEU A 1 78 ? -7.094 2.887 4.257 1.00 94.88 78 LEU A C 1
ATOM 600 O O . LEU A 1 78 ? -7.943 3.178 5.098 1.00 94.88 78 LEU A O 1
ATOM 604 N N . CYS A 1 79 ? -5.811 3.239 4.373 1.00 96.38 79 CYS A N 1
ATOM 605 C CA . CYS A 1 79 ? -5.293 4.028 5.491 1.00 96.38 79 CYS A CA 1
ATOM 606 C C . CYS A 1 79 ? -6.044 5.361 5.625 1.00 96.38 79 CYS A C 1
ATOM 608 O O . CYS A 1 79 ? -6.492 5.718 6.713 1.00 96.38 79 CYS A O 1
ATOM 610 N N . TYR A 1 80 ? -6.241 6.076 4.514 1.00 96.62 80 TYR A N 1
ATOM 611 C CA . TYR A 1 80 ? -6.984 7.333 4.495 1.00 96.62 80 TYR A CA 1
ATOM 612 C C . TYR A 1 80 ? -8.409 7.156 5.031 1.00 96.62 80 TYR A C 1
ATOM 614 O O . TYR A 1 80 ? -8.840 7.926 5.889 1.00 96.62 80 TYR A O 1
ATOM 622 N N . ARG A 1 81 ? -9.128 6.109 4.602 1.00 94.56 81 ARG A N 1
ATOM 623 C CA . ARG A 1 81 ? -10.467 5.788 5.119 1.00 94.56 81 ARG A CA 1
ATOM 624 C C . ARG A 1 81 ? -10.450 5.513 6.623 1.00 94.56 81 ARG A C 1
ATOM 626 O O . ARG A 1 81 ? -11.309 6.024 7.339 1.00 94.56 81 ARG A O 1
ATOM 633 N N . CYS A 1 82 ? -9.497 4.714 7.103 1.00 93.44 82 CYS A N 1
ATOM 634 C CA . CYS A 1 82 ? -9.400 4.350 8.518 1.00 93.44 82 CYS A CA 1
ATOM 635 C C . CYS A 1 82 ? -9.105 5.559 9.418 1.00 93.44 82 CYS A C 1
ATOM 637 O O . CYS A 1 82 ? -9.700 5.674 10.485 1.00 93.44 82 CYS A O 1
ATOM 639 N N . VAL A 1 83 ? -8.258 6.488 8.965 1.00 92.06 83 VAL A N 1
ATOM 640 C CA . VAL A 1 83 ? -7.893 7.697 9.726 1.00 92.06 83 VAL A CA 1
ATOM 641 C C . VAL A 1 83 ? -8.978 8.776 9.668 1.00 92.06 83 VAL A C 1
ATOM 643 O O . VAL A 1 83 ? -9.201 9.475 10.651 1.00 92.06 83 VAL A O 1
ATOM 646 N N . THR A 1 84 ? -9.681 8.921 8.541 1.00 93.38 84 THR A N 1
ATOM 647 C CA . THR A 1 84 ? -10.750 9.931 8.393 1.00 93.38 84 THR A CA 1
ATOM 648 C C . THR A 1 84 ? -12.059 9.537 9.070 1.00 93.38 84 THR A C 1
ATOM 650 O O . THR A 1 84 ? -12.835 10.409 9.452 1.00 93.38 84 THR A O 1
ATOM 653 N N . SER A 1 85 ? -12.313 8.236 9.241 1.00 89.31 85 SER A N 1
ATOM 654 C CA . SER A 1 85 ? -13.540 7.714 9.855 1.00 89.31 85 SER A CA 1
ATOM 655 C C . SER A 1 85 ? -13.249 6.731 11.001 1.00 89.31 85 SER A C 1
ATOM 657 O O . SER A 1 85 ? -13.658 5.568 10.941 1.00 89.31 85 SER A O 1
ATOM 659 N N . PRO A 1 86 ? -12.567 7.174 12.079 1.00 89.56 86 PRO A N 1
ATOM 660 C CA . PRO A 1 86 ? -12.109 6.279 13.141 1.00 89.56 86 PRO A CA 1
ATOM 661 C C . PRO A 1 86 ? -13.246 5.763 14.034 1.00 89.56 86 PRO A C 1
ATOM 663 O O . PRO A 1 86 ? -13.079 4.748 14.700 1.00 89.56 86 PRO A O 1
ATOM 666 N N . ALA A 1 87 ? -14.416 6.415 14.033 1.00 89.94 87 ALA A N 1
ATOM 667 C CA . ALA A 1 87 ? -15.532 6.113 14.936 1.00 89.94 87 ALA A CA 1
ATOM 668 C C . ALA A 1 87 ? -16.007 4.649 14.889 1.00 89.94 87 ALA A C 1
ATOM 670 O O . ALA A 1 87 ? -16.431 4.115 15.903 1.00 89.94 87 ALA A O 1
ATOM 671 N N . PHE A 1 88 ? -15.902 3.984 13.735 1.00 88.50 88 PHE A N 1
ATOM 672 C CA . PHE A 1 88 ? -16.238 2.562 13.598 1.00 88.50 88 PHE A CA 1
ATOM 673 C C . PHE A 1 88 ? -15.273 1.637 14.370 1.00 88.50 88 PHE A C 1
ATOM 675 O O . PHE A 1 88 ? -15.642 0.536 14.779 1.00 88.50 88 PHE A O 1
ATOM 682 N N . PHE A 1 89 ? -14.029 2.075 14.555 1.00 89.56 89 PHE A N 1
ATOM 683 C CA . PHE A 1 89 ? -12.955 1.291 15.162 1.00 89.56 89 PHE A CA 1
ATOM 684 C C . PHE A 1 89 ? -12.788 1.559 16.656 1.00 89.56 89 PHE A C 1
ATOM 686 O O . PHE A 1 89 ? -12.278 0.693 17.356 1.00 89.56 89 PHE A O 1
ATOM 693 N N . LEU A 1 90 ? -13.213 2.728 17.136 1.00 87.06 90 LEU A N 1
ATOM 694 C CA . LEU A 1 90 ? -13.138 3.097 18.548 1.00 87.06 90 LEU A CA 1
ATOM 695 C C . LEU A 1 90 ? -14.154 2.302 19.370 1.00 87.06 90 LEU A C 1
ATOM 697 O O . LEU A 1 90 ? -15.308 2.146 18.963 1.00 87.06 90 LEU A O 1
ATOM 701 N N . ARG A 1 91 ? -13.737 1.801 20.536 1.00 76.56 91 ARG A N 1
ATOM 702 C CA . ARG A 1 91 ? -14.647 1.117 21.455 1.00 76.56 91 ARG A CA 1
ATOM 703 C C . ARG A 1 91 ? -15.473 2.146 22.225 1.00 76.56 91 ARG A C 1
ATOM 705 O O . ARG A 1 91 ? -14.952 3.158 22.692 1.00 76.56 91 ARG A O 1
ATOM 712 N N . ASP A 1 92 ? -16.767 1.880 22.373 1.00 68.44 92 ASP A N 1
ATOM 713 C CA . ASP A 1 92 ? -17.682 2.796 23.050 1.00 68.44 92 ASP A CA 1
ATOM 714 C C . ASP A 1 92 ? -17.383 2.816 24.563 1.00 68.44 92 ASP A C 1
A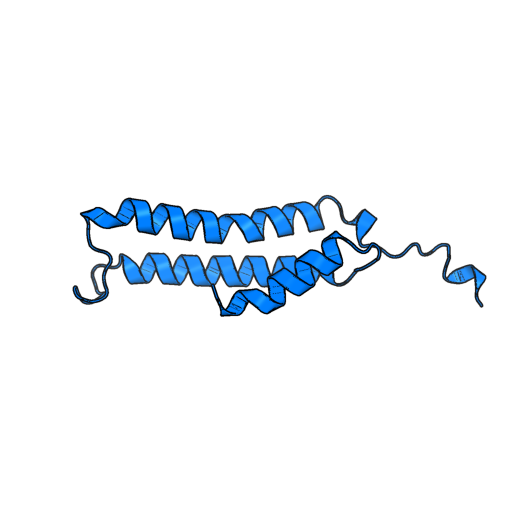TOM 716 O O . ASP A 1 92 ? -17.714 1.883 25.299 1.00 68.44 92 ASP A O 1
ATOM 720 N N . GLN A 1 93 ? -16.723 3.880 25.033 1.00 59.03 93 GLN A N 1
ATOM 721 C CA . GLN A 1 93 ? -16.279 4.063 26.428 1.00 59.03 93 GLN A CA 1
ATOM 722 C C . GLN A 1 93 ? -17.443 4.042 27.439 1.00 59.03 93 GLN A C 1
ATOM 724 O O . GLN A 1 93 ? -17.237 3.928 28.648 1.00 59.03 93 GLN A O 1
ATOM 729 N N . GLN A 1 94 ? -18.682 4.169 26.957 1.00 52.94 94 GLN A N 1
ATOM 730 C CA . GLN A 1 94 ? -19.887 4.238 27.776 1.00 52.94 94 GLN A CA 1
ATOM 731 C C . GLN A 1 94 ? -20.378 2.863 28.268 1.00 52.94 94 GLN A C 1
ATOM 733 O O . GLN A 1 94 ? -21.089 2.807 29.270 1.00 52.94 94 GLN A O 1
ATOM 738 N N . ASN A 1 95 ? -19.983 1.765 27.611 1.00 53.47 95 ASN A N 1
ATOM 739 C CA . ASN A 1 95 ? -20.306 0.402 28.056 1.00 53.47 95 ASN A CA 1
ATOM 740 C C . ASN A 1 95 ? -19.308 -0.149 29.087 1.00 53.47 95 ASN A C 1
ATOM 742 O O . ASN A 1 95 ? -19.697 -0.970 29.908 1.00 53.47 95 ASN A O 1
ATOM 746 N N . ASP A 1 96 ? -18.061 0.328 29.086 1.00 54.06 96 ASP A N 1
ATOM 747 C CA . ASP A 1 96 ? -16.997 -0.159 29.982 1.00 54.06 96 ASP A CA 1
ATOM 748 C C . ASP A 1 96 ? -17.293 0.198 31.452 1.00 54.06 96 ASP A C 1
ATOM 750 O O . ASP A 1 96 ? -17.180 -0.634 32.343 1.00 54.06 96 ASP A O 1
ATOM 754 N N . LYS A 1 97 ? -17.815 1.411 31.694 1.00 51.34 97 LYS A N 1
ATOM 755 C CA . LYS A 1 97 ? -18.134 1.927 33.040 1.00 51.34 97 LYS A CA 1
ATOM 756 C C . LYS A 1 97 ? -19.386 1.330 33.694 1.00 51.34 97 LYS A C 1
ATOM 758 O O . LYS A 1 97 ? -19.691 1.687 34.826 1.00 51.34 97 LYS A O 1
ATOM 763 N N . ARG A 1 98 ? -20.174 0.512 32.985 1.00 53.03 98 ARG A N 1
ATOM 764 C CA . ARG A 1 98 ? -21.413 -0.091 33.523 1.00 53.03 98 ARG A CA 1
ATOM 765 C C . ARG A 1 98 ? -21.211 -1.502 34.075 1.00 53.03 98 ARG A C 1
ATOM 767 O O . ARG A 1 98 ? -22.159 -2.066 34.616 1.00 53.03 98 ARG A O 1
ATOM 774 N N . THR A 1 99 ? -20.015 -2.054 33.903 1.00 55.06 99 THR A N 1
ATOM 775 C CA . THR A 1 99 ? -19.647 -3.426 34.274 1.00 55.06 99 THR A CA 1
ATOM 776 C C . THR A 1 99 ? -18.710 -3.521 35.479 1.00 55.06 99 THR A C 1
ATOM 778 O O . THR A 1 99 ? -18.372 -4.642 35.851 1.00 55.06 99 THR A O 1
ATOM 781 N N . ASP A 1 100 ? -18.366 -2.390 36.104 1.00 44.81 100 ASP A N 1
ATOM 782 C CA . ASP A 1 100 ? -17.609 -2.317 37.364 1.00 44.81 100 ASP A CA 1
ATOM 783 C C . ASP A 1 100 ? -18.515 -1.982 38.561 1.00 44.81 100 ASP A C 1
ATOM 785 O O . ASP A 1 100 ? -19.339 -1.040 38.443 1.00 44.81 100 ASP A O 1
#

Mean predicted aligned error: 6.02 Å